Protein AF-A0A068Z1C9-F1 (afdb_monomer_lite)

Radius of gyration: 16.66 Å; chains: 1; bounding box: 35×31×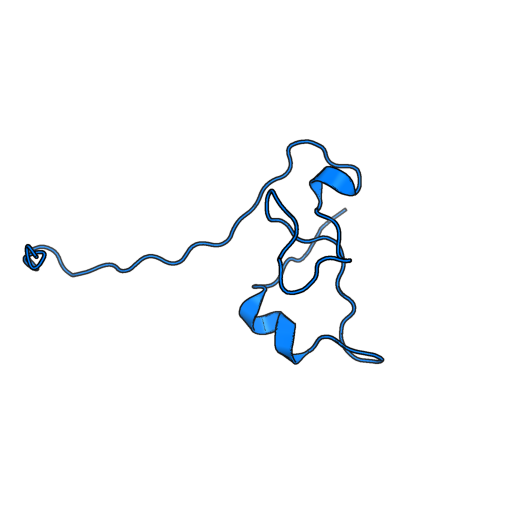48 Å

pLDDT: mean 83.07, std 10.06, range [50.88, 95.38]

Foldseek 3Di:
DDDDDDPPVVCVVQDDPPGDDDAADQAPADDPVCNPHHHPCVVPPNPGHDDDDDDDDDPPPPDDPDD

Secondary structure (DSSP, 8-state):
-------HHHHHTTBSTTSB----B-SSS--TT-TTSPBTTTTT-TT------------TTPPP---

Structure (mmCIF, N/CA/C/O backbone):
data_AF-A0A068Z1C9-F1
#
_entry.id   AF-A0A068Z1C9-F1
#
loop_
_atom_site.group_PDB
_atom_site.id
_atom_site.type_symbol
_atom_site.label_atom_id
_atom_site.label_alt_id
_atom_site.label_comp_id
_atom_site.label_asym_id
_atom_site.label_entity_id
_atom_site.label_seq_id
_atom_site.pdbx_PDB_ins_code
_atom_site.Cartn_x
_atom_site.Cartn_y
_atom_site.Cartn_z
_atom_site.occupancy
_atom_site.B_iso_or_equiv
_atom_site.auth_seq_id
_atom_site.auth_comp_id
_atom_site.auth_asym_id
_atom_site.auth_atom_id
_atom_site.pdbx_PDB_model_num
ATOM 1 N N . MET A 1 1 ? 5.763 2.335 17.456 1.00 50.88 1 MET A N 1
ATOM 2 C CA . MET A 1 1 ? 4.987 1.200 16.913 1.00 50.88 1 MET A CA 1
ATOM 3 C C . MET A 1 1 ? 5.581 0.893 15.549 1.00 50.88 1 MET A C 1
ATOM 5 O O . MET A 1 1 ? 5.606 1.790 14.720 1.00 50.88 1 MET A O 1
ATO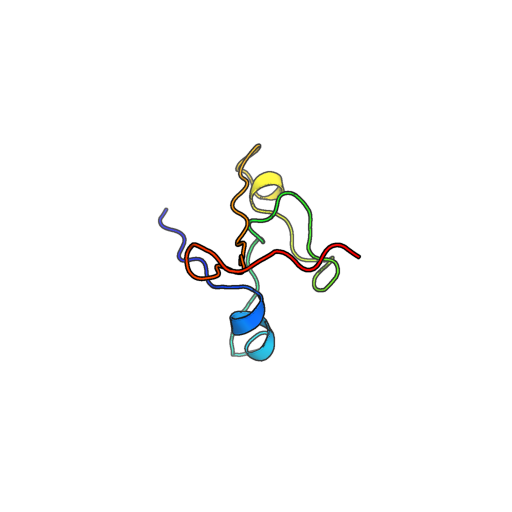M 9 N N . GLN A 1 2 ? 6.194 -0.276 15.365 1.00 56.91 2 GLN A N 1
ATOM 10 C CA . GLN A 1 2 ? 6.866 -0.626 14.110 1.00 56.91 2 GLN A CA 1
ATOM 11 C C . GLN A 1 2 ? 5.898 -1.468 13.279 1.00 56.91 2 GLN A C 1
ATOM 13 O O . GLN A 1 2 ? 5.443 -2.513 13.738 1.00 56.91 2 GLN A O 1
ATOM 18 N N . MET A 1 3 ? 5.528 -0.969 12.102 1.00 66.31 3 MET A N 1
ATOM 19 C CA . MET A 1 3 ? 4.614 -1.644 11.185 1.00 66.31 3 MET A CA 1
ATOM 20 C C . MET A 1 3 ? 5.451 -2.370 10.134 1.00 66.31 3 MET A C 1
ATOM 22 O O . MET A 1 3 ? 6.229 -1.738 9.424 1.00 66.31 3 MET A O 1
ATOM 26 N N . VAL A 1 4 ? 5.320 -3.693 10.055 1.00 70.06 4 VAL A N 1
ATOM 27 C CA . VAL A 1 4 ? 5.903 -4.479 8.963 1.00 70.06 4 VAL A CA 1
ATOM 28 C C . VAL A 1 4 ? 4.836 -4.599 7.888 1.00 70.06 4 VAL A C 1
ATOM 30 O O . VAL A 1 4 ? 3.805 -5.237 8.097 1.00 70.06 4 VAL A O 1
ATOM 33 N N . THR A 1 5 ? 5.061 -3.934 6.762 1.00 73.81 5 THR A N 1
ATOM 34 C CA . THR A 1 5 ? 4.151 -3.947 5.620 1.00 73.81 5 THR A CA 1
ATOM 35 C C . THR A 1 5 ? 4.639 -4.970 4.597 1.00 73.81 5 THR A C 1
ATOM 37 O O . THR A 1 5 ? 5.837 -5.141 4.385 1.00 73.81 5 THR A O 1
ATOM 40 N N . SER A 1 6 ? 3.703 -5.695 3.987 1.00 75.50 6 SER A N 1
ATOM 41 C CA . SER A 1 6 ? 3.981 -6.626 2.887 1.00 75.50 6 SER A CA 1
ATOM 42 C C . SER A 1 6 ? 3.444 -6.054 1.577 1.00 75.50 6 SER A C 1
ATOM 44 O O . SER A 1 6 ? 2.581 -5.176 1.592 1.00 75.50 6 SER A O 1
ATOM 46 N N . ASN A 1 7 ? 3.918 -6.577 0.442 1.00 80.31 7 ASN A N 1
ATOM 47 C CA . ASN A 1 7 ? 3.300 -6.298 -0.849 1.00 80.31 7 ASN A CA 1
ATOM 48 C C . ASN A 1 7 ? 1.902 -6.932 -0.894 1.00 80.31 7 ASN A C 1
ATOM 50 O O . ASN A 1 7 ? 1.739 -8.139 -0.694 1.00 80.31 7 ASN A O 1
ATOM 54 N N . PHE A 1 8 ? 0.908 -6.108 -1.210 1.00 78.31 8 PHE A N 1
ATOM 55 C CA . PHE A 1 8 ? -0.489 -6.485 -1.345 1.00 78.31 8 PHE A CA 1
ATOM 56 C C . PHE A 1 8 ? -0.703 -7.732 -2.219 1.00 78.31 8 PHE A C 1
ATOM 58 O O . PHE A 1 8 ? -1.382 -8.671 -1.798 1.00 78.31 8 PHE A O 1
ATOM 65 N N . ALA A 1 9 ? -0.073 -7.784 -3.398 1.00 79.06 9 ALA A N 1
ATOM 66 C CA . ALA A 1 9 ? -0.234 -8.898 -4.336 1.00 79.06 9 ALA A CA 1
ATOM 67 C C . ALA A 1 9 ? 0.244 -10.236 -3.744 1.00 79.06 9 ALA A C 1
ATOM 69 O O . ALA A 1 9 ? -0.371 -11.276 -3.968 1.00 79.06 9 ALA A O 1
ATOM 70 N N . ALA A 1 10 ? 1.313 -10.205 -2.945 1.00 80.69 10 ALA A N 1
ATOM 71 C CA . ALA A 1 10 ? 1.849 -11.393 -2.289 1.00 80.69 10 ALA A CA 1
ATOM 72 C C . ALA A 1 10 ? 1.003 -11.814 -1.076 1.00 80.69 10 ALA A C 1
ATOM 74 O O . ALA A 1 10 ? 0.816 -13.004 -0.825 1.00 80.69 10 ALA A O 1
ATOM 75 N N . ALA A 1 11 ? 0.474 -10.844 -0.325 1.00 81.12 11 ALA A N 1
ATOM 76 C CA . ALA A 1 11 ? -0.314 -11.107 0.874 1.00 81.12 11 ALA A CA 1
ATOM 77 C C . ALA A 1 11 ? -1.726 -11.634 0.564 1.00 81.12 11 ALA A C 1
ATOM 79 O O . ALA A 1 11 ? -2.269 -12.396 1.363 1.00 81.12 11 ALA A O 1
ATOM 80 N N . TYR A 1 12 ? -2.303 -11.267 -0.587 1.00 80.94 12 TYR A N 1
ATOM 81 C CA . TYR A 1 12 ? -3.689 -11.580 -0.955 1.00 80.94 12 TYR A CA 1
ATOM 82 C C . TYR A 1 12 ? -4.047 -13.066 -0.792 1.00 80.94 12 TYR A C 1
ATOM 84 O O . TYR A 1 12 ? -5.039 -13.403 -0.149 1.00 80.94 12 TYR A O 1
ATOM 92 N N . ALA A 1 13 ? -3.200 -13.967 -1.300 1.00 82.25 13 ALA A N 1
ATOM 93 C CA . ALA A 1 13 ? -3.437 -15.415 -1.268 1.00 82.25 13 ALA A CA 1
ATOM 94 C C . ALA A 1 13 ? -3.437 -16.026 0.151 1.00 82.25 13 ALA A C 1
ATOM 96 O O . ALA A 1 13 ? -3.835 -17.178 0.346 1.00 82.25 13 ALA A O 1
ATOM 97 N N . LEU A 1 14 ? -2.966 -15.276 1.146 1.00 83.25 14 LEU A N 1
ATOM 98 C CA . LEU A 1 14 ? -2.842 -15.717 2.532 1.00 83.25 14 LEU A CA 1
ATOM 99 C C . LEU A 1 14 ? -3.958 -15.168 3.431 1.00 83.25 14 LEU A C 1
ATOM 101 O O . LEU A 1 14 ? -4.016 -15.528 4.608 1.00 83.25 14 LEU A O 1
ATOM 105 N N . LEU A 1 15 ? -4.838 -14.314 2.904 1.00 82.62 15 LEU A N 1
ATOM 106 C CA . LEU A 1 15 ? -5.925 -13.719 3.673 1.00 82.62 15 LEU A CA 1
ATOM 107 C C . LEU A 1 15 ? -7.044 -14.736 3.915 1.00 82.62 15 LEU A C 1
ATOM 109 O O . LEU A 1 15 ? -7.485 -15.434 3.004 1.00 82.62 15 LEU A O 1
ATOM 113 N N . GLY A 1 16 ? -7.499 -14.827 5.165 1.00 73.62 16 GLY A N 1
ATOM 114 C CA . GLY A 1 16 ? -8.592 -15.715 5.551 1.00 73.62 16 GLY A CA 1
ATOM 115 C C . GLY A 1 16 ? -8.543 -16.152 7.018 1.00 73.62 16 GLY A C 1
ATOM 116 O O . GLY A 1 16 ? -7.556 -15.903 7.720 1.00 73.62 16 GLY A O 1
ATOM 117 N N . PRO A 1 17 ? -9.605 -16.819 7.504 1.00 70.75 17 PRO A N 1
ATOM 118 C CA . PRO A 1 17 ? -9.675 -17.301 8.879 1.00 70.75 17 PRO A CA 1
ATOM 119 C C . PRO A 1 17 ? -8.509 -18.253 9.183 1.00 70.75 17 PRO A C 1
ATOM 121 O O . PRO A 1 17 ? -8.281 -19.215 8.454 1.00 70.75 17 PRO A O 1
ATOM 124 N N . GLY A 1 18 ? -7.757 -17.982 10.254 1.00 72.50 18 GLY A N 1
ATOM 125 C CA . GLY A 1 18 ? -6.648 -18.836 10.702 1.00 72.50 18 GLY A CA 1
ATOM 126 C C . GLY A 1 18 ? -5.320 -18.675 9.946 1.00 72.50 18 GLY A C 1
ATOM 127 O O . GLY A 1 18 ? -4.383 -19.410 10.244 1.00 72.50 18 GLY A O 1
ATOM 128 N N . ARG A 1 19 ? -5.211 -17.733 8.995 1.00 80.69 19 ARG A N 1
ATOM 129 C CA . ARG A 1 19 ? -3.943 -17.383 8.323 1.00 80.69 19 ARG A CA 1
ATOM 130 C C . ARG A 1 19 ? -3.554 -15.936 8.618 1.00 80.69 19 ARG A C 1
ATOM 132 O O . ARG A 1 19 ? -3.050 -15.653 9.700 1.00 80.69 19 ARG A O 1
ATOM 139 N N . LEU A 1 20 ? -3.803 -15.018 7.684 1.00 78.88 20 LEU A N 1
ATOM 140 C CA . LEU A 1 20 ? -3.556 -13.590 7.857 1.00 78.88 20 LEU A CA 1
ATOM 141 C C . LEU A 1 20 ? -4.871 -12.810 7.910 1.00 78.88 20 LEU A C 1
ATOM 143 O O . LEU A 1 20 ? -5.801 -13.058 7.140 1.00 78.88 20 LEU A O 1
ATOM 147 N N . ARG A 1 21 ? -4.915 -11.823 8.808 1.00 76.75 21 ARG A N 1
ATOM 148 C CA . ARG A 1 21 ? -5.958 -10.796 8.864 1.00 76.75 21 ARG A CA 1
ATOM 149 C C . ARG A 1 21 ? -5.413 -9.510 8.255 1.00 76.75 21 ARG A C 1
ATOM 151 O O . ARG A 1 21 ? -4.341 -9.056 8.648 1.00 76.75 21 ARG A O 1
ATOM 158 N N . ALA A 1 22 ? -6.175 -8.907 7.349 1.00 74.81 22 ALA A N 1
ATOM 159 C CA . ALA A 1 22 ? -5.862 -7.580 6.842 1.00 74.81 22 ALA A CA 1
ATOM 160 C C . ALA A 1 22 ? -6.021 -6.529 7.960 1.00 74.81 22 ALA A C 1
ATOM 162 O O . ALA A 1 22 ? -7.066 -6.443 8.611 1.00 74.81 22 ALA A O 1
ATOM 163 N N . LEU A 1 23 ? -4.950 -5.772 8.197 1.00 83.25 23 LEU A N 1
ATOM 164 C CA . LEU A 1 23 ? -4.937 -4.502 8.932 1.00 83.25 23 LEU A CA 1
ATOM 165 C C . LEU A 1 23 ? -5.201 -3.356 7.922 1.00 83.25 23 LEU A C 1
ATOM 167 O O . LEU A 1 23 ? -5.675 -3.661 6.831 1.00 83.25 2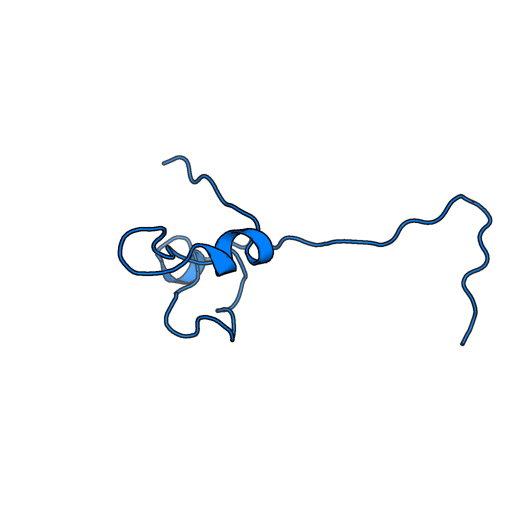3 LEU A O 1
ATOM 171 N N . PRO A 1 24 ? -4.935 -2.067 8.210 1.00 89.81 24 PRO A N 1
ATOM 172 C CA . PRO A 1 24 ? -5.140 -1.011 7.223 1.00 89.81 24 PRO A CA 1
ATOM 173 C C . PRO A 1 24 ? -4.198 -1.108 6.015 1.00 89.81 24 PRO A C 1
ATOM 175 O O . PRO A 1 24 ? -3.021 -1.451 6.163 1.00 89.81 24 PRO A O 1
ATOM 178 N N . VAL A 1 25 ? -4.703 -0.751 4.832 1.00 90.94 25 VAL A N 1
ATOM 179 C CA . VAL A 1 25 ? -3.879 -0.581 3.624 1.00 90.94 25 VAL A CA 1
ATOM 180 C C . VAL A 1 25 ? -3.111 0.740 3.672 1.00 90.94 25 VAL A C 1
ATOM 182 O O . VAL A 1 25 ? -3.551 1.707 4.296 1.00 90.94 25 VAL A O 1
ATOM 185 N N . THR A 1 26 ? -1.950 0.791 3.022 1.00 91.44 26 THR A N 1
ATOM 186 C CA . THR A 1 26 ? -1.059 1.963 3.039 1.00 91.44 26 THR A CA 1
ATOM 187 C C . THR A 1 26 ? -1.303 2.947 1.898 1.00 91.44 26 THR A C 1
ATOM 189 O O . THR A 1 26 ? -0.747 4.045 1.921 1.00 91.44 26 THR A O 1
ATOM 192 N N . ASP A 1 27 ? -2.129 2.570 0.921 1.00 90.06 27 ASP A N 1
ATOM 193 C CA . ASP A 1 27 ? -2.546 3.443 -0.170 1.00 90.06 27 ASP A CA 1
ATOM 194 C C . ASP A 1 27 ? -3.396 4.612 0.343 1.00 90.06 27 ASP A C 1
ATOM 196 O O . ASP A 1 27 ? -4.051 4.541 1.388 1.00 90.06 27 ASP A O 1
ATOM 200 N N . LYS A 1 28 ? -3.434 5.691 -0.443 1.00 93.38 28 LYS A N 1
ATOM 201 C CA . LYS A 1 28 ? -4.246 6.881 -0.153 1.00 93.38 28 LYS A CA 1
ATOM 202 C C . LYS A 1 28 ? -5.746 6.596 -0.087 1.00 93.38 28 LYS A C 1
ATOM 204 O O . LYS A 1 28 ? -6.492 7.326 0.562 1.00 93.38 28 LYS A O 1
ATOM 209 N N . GLN A 1 29 ? -6.193 5.573 -0.806 1.00 93.38 29 GLN A N 1
ATOM 210 C CA . GLN A 1 29 ? -7.588 5.167 -0.925 1.00 93.38 29 GLN A CA 1
ATOM 211 C C . GLN A 1 29 ? -7.702 3.674 -0.636 1.00 93.38 29 GLN A C 1
ATOM 213 O O . GLN A 1 29 ? -6.739 2.923 -0.786 1.00 93.38 29 GLN A O 1
ATOM 218 N N . ARG A 1 30 ? -8.895 3.234 -0.233 1.00 93.25 30 ARG A N 1
ATOM 219 C CA . ARG A 1 30 ? -9.165 1.811 -0.023 1.00 93.25 30 ARG A CA 1
ATOM 220 C C . ARG A 1 30 ? -9.000 1.039 -1.327 1.00 93.25 30 ARG A C 1
ATOM 222 O O . ARG A 1 30 ? -9.396 1.505 -2.393 1.00 93.25 30 ARG A O 1
ATOM 229 N N . SER A 1 31 ? -8.469 -0.173 -1.224 1.00 87.31 31 SER A N 1
ATOM 230 C CA . SER A 1 31 ? -8.404 -1.082 -2.364 1.00 87.31 31 SER A CA 1
ATOM 231 C C . SER A 1 31 ? -9.806 -1.571 -2.727 1.00 87.31 31 SER A C 1
ATOM 233 O O . SER A 1 31 ? -10.551 -2.033 -1.863 1.00 87.31 31 SER A O 1
ATOM 235 N N . ALA A 1 32 ? -10.147 -1.556 -4.018 1.00 88.12 32 ALA A N 1
ATOM 236 C CA . ALA A 1 32 ? -11.407 -2.113 -4.516 1.00 88.12 32 ALA A CA 1
ATOM 237 C C . ALA A 1 32 ? -11.555 -3.619 -4.221 1.00 88.12 32 ALA A C 1
ATOM 239 O O . ALA A 1 32 ? -12.667 -4.135 -4.169 1.00 88.12 32 ALA A O 1
ATOM 240 N N . GLN A 1 33 ? -10.442 -4.327 -4.006 1.00 83.56 33 GLN A N 1
ATOM 241 C CA . GLN A 1 33 ? -10.441 -5.749 -3.653 1.00 83.56 33 GLN A CA 1
ATOM 242 C C . GLN A 1 33 ? -10.753 -5.994 -2.167 1.00 83.56 33 GLN A C 1
ATOM 244 O O . GLN A 1 33 ? -11.128 -7.109 -1.813 1.00 83.56 33 GLN A O 1
ATOM 249 N N . PHE A 1 34 ? -10.628 -4.970 -1.314 1.00 82.88 34 PHE A N 1
ATOM 250 C CA . PHE A 1 34 ? -10.990 -5.011 0.107 1.00 82.88 34 PHE A CA 1
ATOM 251 C C . PHE A 1 34 ? -11.666 -3.704 0.537 1.00 82.88 34 PHE A C 1
ATOM 253 O O . PHE A 1 34 ? -11.081 -2.923 1.291 1.00 82.88 34 PHE A O 1
ATOM 260 N N . PRO A 1 35 ? -12.906 -3.456 0.090 1.00 87.94 35 PRO A N 1
ATOM 261 C CA . PRO A 1 35 ? -13.606 -2.206 0.385 1.00 87.94 35 PRO A CA 1
ATOM 262 C C . PRO A 1 35 ? -13.837 -1.992 1.891 1.00 87.94 35 PRO A C 1
ATOM 264 O O . PRO A 1 35 ? -13.908 -0.853 2.358 1.00 87.94 35 PRO A O 1
ATOM 267 N N . ASP A 1 36 ? -13.892 -3.075 2.669 1.00 89.00 36 ASP A N 1
ATOM 268 C CA . ASP A 1 36 ? -14.106 -3.032 4.119 1.00 89.00 36 ASP A CA 1
ATOM 269 C C . ASP A 1 36 ? -12.831 -2.722 4.916 1.00 89.00 36 ASP A C 1
ATOM 271 O O . ASP A 1 36 ? -12.905 -2.371 6.096 1.00 89.00 36 ASP A O 1
ATOM 275 N N . VAL A 1 37 ? -11.656 -2.830 4.292 1.00 90.69 37 VAL A N 1
ATOM 276 C CA . VAL A 1 37 ? -10.373 -2.572 4.948 1.00 90.69 37 VAL A CA 1
ATOM 277 C C . VAL A 1 37 ? -10.039 -1.076 4.844 1.00 90.69 37 VAL A C 1
ATOM 279 O O . VAL A 1 37 ? -9.954 -0.553 3.732 1.00 90.69 37 VAL A O 1
ATOM 282 N N . PRO A 1 38 ? -9.848 -0.364 5.973 1.00 93.94 38 PRO A N 1
ATOM 283 C CA . PRO A 1 38 ? -9.557 1.068 5.963 1.00 93.94 38 PRO A CA 1
ATOM 284 C C . PRO A 1 38 ? -8.134 1.369 5.491 1.00 93.94 38 PRO A C 1
ATOM 286 O O . PRO A 1 38 ? -7.267 0.492 5.470 1.00 93.94 38 PRO A O 1
ATOM 289 N N . THR A 1 39 ? -7.867 2.633 5.175 1.00 94.38 39 THR A N 1
ATOM 290 C CA . THR A 1 39 ? -6.489 3.112 4.984 1.00 94.38 39 THR A CA 1
ATOM 291 C C . THR A 1 39 ? -5.819 3.404 6.329 1.00 94.38 39 THR A C 1
ATOM 293 O O . THR A 1 39 ? -6.482 3.596 7.356 1.00 94.38 39 THR A O 1
ATOM 296 N N . VAL A 1 40 ? -4.487 3.479 6.351 1.00 93.88 40 VAL A N 1
ATOM 297 C CA . VAL A 1 40 ? -3.747 3.964 7.531 1.00 93.88 40 VAL A CA 1
ATOM 298 C C . VAL A 1 40 ? -4.159 5.403 7.880 1.00 93.88 40 VAL A C 1
ATOM 300 O O . VAL A 1 40 ? -4.305 5.726 9.061 1.00 93.88 40 VAL A O 1
ATOM 303 N N . ALA A 1 41 ? -4.435 6.237 6.872 1.00 95.00 41 ALA A N 1
ATOM 304 C CA . ALA A 1 41 ? -4.914 7.603 7.072 1.00 95.00 41 ALA A CA 1
ATOM 305 C C . ALA A 1 41 ? -6.263 7.665 7.805 1.00 95.00 41 ALA A C 1
ATOM 307 O O . ALA A 1 41 ? -6.429 8.474 8.718 1.00 95.00 41 ALA A O 1
ATOM 308 N N . GLU A 1 42 ? -7.195 6.772 7.468 1.00 95.38 42 GLU A N 1
ATOM 309 C CA . GLU A 1 42 ? -8.485 6.625 8.158 1.00 95.38 42 GLU A CA 1
ATOM 310 C C . GLU A 1 42 ? -8.343 6.018 9.565 1.00 95.38 42 GLU A C 1
ATOM 312 O O . GLU A 1 42 ? -9.200 6.223 10.421 1.00 95.38 42 GLU A O 1
ATOM 317 N N . SER A 1 43 ? -7.256 5.283 9.816 1.00 92.75 43 SER A N 1
ATOM 318 C CA . SER A 1 43 ? -7.038 4.510 11.048 1.00 92.75 43 SER A CA 1
ATOM 319 C C . SER A 1 43 ? -6.267 5.268 12.134 1.00 92.75 43 SER A C 1
ATOM 321 O O . SER A 1 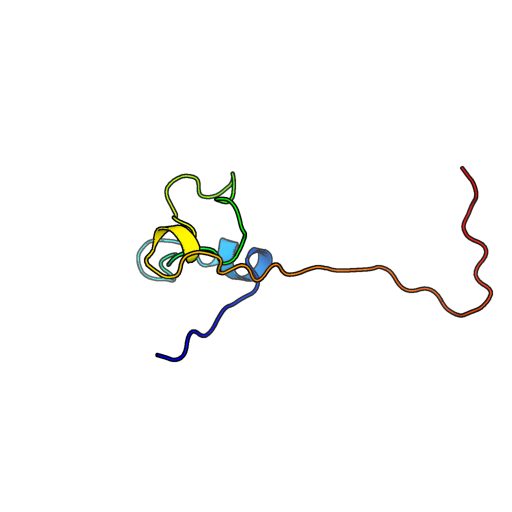43 ? -5.831 4.662 13.113 1.00 92.75 43 SER A O 1
ATOM 323 N N . GLY A 1 44 ? -6.101 6.585 11.982 1.00 91.69 44 GLY A N 1
ATOM 324 C CA . GLY A 1 44 ? -5.522 7.450 13.014 1.00 91.69 44 GLY A CA 1
ATOM 325 C C . GLY A 1 44 ? -4.182 8.092 12.664 1.00 91.69 44 GLY A C 1
ATOM 326 O O . GLY A 1 44 ? -3.583 8.713 13.540 1.00 91.69 44 GLY A O 1
ATOM 327 N N . LEU A 1 45 ? -3.722 7.998 11.410 1.00 92.94 45 LEU A N 1
ATOM 328 C CA . LEU A 1 45 ? -2.527 8.712 10.945 1.00 92.94 45 LEU A CA 1
ATOM 329 C C . LEU A 1 45 ? -2.812 9.545 9.678 1.00 92.94 45 LEU A C 1
ATOM 331 O O . LEU A 1 45 ? -2.392 9.165 8.583 1.00 92.94 45 LEU A O 1
ATOM 335 N N . PRO A 1 46 ? -3.540 10.674 9.799 1.00 93.88 46 PRO A N 1
ATOM 336 C CA . PRO A 1 46 ? -3.934 11.497 8.657 1.00 93.88 46 PRO A CA 1
ATOM 337 C C . PRO A 1 46 ? -2.748 11.898 7.772 1.00 93.88 46 PRO A C 1
ATOM 339 O O . PRO A 1 46 ? -1.687 12.267 8.269 1.00 93.88 46 PRO A O 1
ATOM 342 N N . GLY A 1 47 ? -2.941 11.846 6.452 1.00 91.81 47 GLY A N 1
ATOM 343 C CA . GLY A 1 47 ? -1.906 12.182 5.468 1.00 91.81 47 GLY A CA 1
ATOM 344 C C . GLY A 1 47 ? -0.874 11.080 5.213 1.00 91.81 47 GLY A C 1
ATOM 345 O O . GLY A 1 47 ? -0.009 11.267 4.363 1.00 91.81 47 GLY A O 1
ATOM 346 N N . PHE A 1 48 ? -0.960 9.937 5.903 1.00 92.44 48 PHE A N 1
ATOM 347 C CA . PHE A 1 48 ? -0.120 8.786 5.593 1.00 92.44 48 PHE A CA 1
ATOM 348 C C . PHE A 1 48 ? -0.456 8.213 4.214 1.00 92.44 48 PHE A C 1
ATOM 350 O O . PHE A 1 48 ? -1.608 7.882 3.930 1.00 92.44 48 PHE A O 1
ATOM 357 N N . GLU A 1 49 ? 0.578 8.034 3.401 1.00 91.94 49 GLU A N 1
ATOM 358 C CA . GLU A 1 49 ? 0.522 7.359 2.113 1.00 91.94 49 GLU A CA 1
ATOM 359 C C . GLU A 1 49 ? 1.864 6.663 1.880 1.00 91.94 49 GLU A C 1
ATOM 361 O O . GLU A 1 49 ? 2.929 7.263 2.041 1.00 91.94 49 GLU A O 1
ATOM 366 N N . ASN A 1 50 ? 1.812 5.383 1.530 1.00 89.06 50 ASN A N 1
ATOM 367 C CA . ASN A 1 50 ? 2.973 4.623 1.090 1.00 89.06 50 ASN A CA 1
ATOM 368 C C . ASN A 1 50 ? 2.508 3.587 0.068 1.00 89.06 50 ASN A C 1
ATOM 370 O O . ASN A 1 50 ? 2.047 2.503 0.441 1.00 89.06 50 ASN A O 1
ATOM 374 N N . ASN A 1 51 ? 2.593 3.949 -1.209 1.00 85.38 51 ASN A N 1
ATOM 375 C CA . ASN A 1 51 ? 2.222 3.080 -2.314 1.00 85.38 51 ASN A CA 1
ATOM 376 C C . ASN A 1 51 ? 3.459 2.388 -2.905 1.00 85.38 51 ASN A C 1
ATOM 378 O O . ASN A 1 51 ? 4.531 2.972 -3.067 1.00 85.38 51 ASN A O 1
ATOM 382 N N . GLY A 1 52 ? 3.307 1.104 -3.223 1.00 82.81 52 GLY A N 1
ATOM 383 C CA . GLY A 1 52 ? 4.317 0.359 -3.964 1.00 82.81 52 GLY A CA 1
ATOM 384 C C . GLY A 1 52 ? 4.137 0.586 -5.459 1.00 82.81 52 GLY A C 1
ATOM 385 O O . GLY A 1 52 ? 3.028 0.451 -5.970 1.00 82.81 52 GLY A O 1
ATOM 386 N N . TRP A 1 53 ? 5.220 0.885 -6.168 1.00 82.25 53 TRP A N 1
ATOM 387 C CA . TRP A 1 53 ? 5.228 0.963 -7.625 1.00 82.25 53 TRP A CA 1
ATOM 388 C C . TRP A 1 53 ? 6.239 -0.019 -8.209 1.00 82.25 53 TRP A C 1
ATOM 390 O O . TRP A 1 53 ? 7.216 -0.404 -7.565 1.00 82.25 53 TRP A O 1
ATOM 400 N N . PHE A 1 54 ? 5.981 -0.421 -9.447 1.00 84.75 54 PHE A N 1
ATOM 401 C CA . PHE A 1 54 ? 6.907 -1.173 -10.279 1.00 84.75 54 PHE A CA 1
ATOM 402 C C . PHE A 1 54 ? 7.091 -0.387 -11.566 1.00 84.75 54 PHE A C 1
ATOM 404 O O . PHE A 1 54 ? 6.115 0.129 -12.107 1.00 84.75 54 PHE A O 1
ATOM 411 N N . ASP A 1 55 ? 8.326 -0.300 -12.040 1.00 86.25 55 ASP A N 1
ATOM 412 C CA . ASP A 1 55 ? 8.644 0.368 -13.296 1.00 86.25 55 ASP A 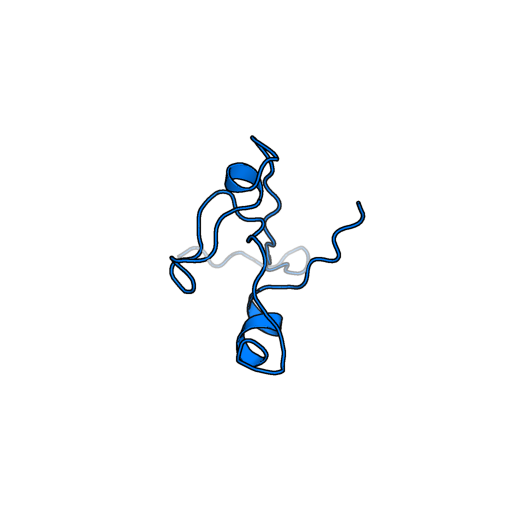CA 1
ATOM 413 C C . ASP A 1 55 ? 9.467 -0.561 -14.181 1.00 86.25 55 ASP A C 1
ATOM 415 O O . ASP A 1 55 ? 10.143 -1.481 -13.701 1.00 86.25 55 ASP A O 1
ATOM 419 N N . ALA A 1 56 ? 9.381 -0.330 -15.483 1.00 88.31 56 ALA A N 1
ATOM 420 C CA . ALA A 1 56 ? 10.126 -1.068 -16.481 1.00 88.31 56 ALA A CA 1
ATOM 421 C C . ALA A 1 56 ? 11.343 -0.244 -16.908 1.00 88.31 56 ALA A C 1
ATOM 423 O O . ALA A 1 56 ? 11.221 0.869 -17.411 1.00 8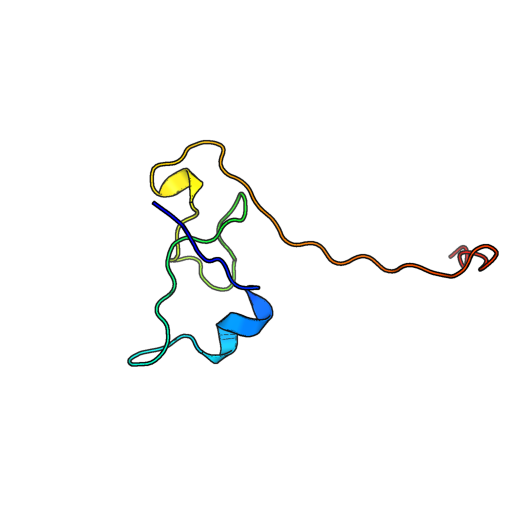8.31 56 ALA A O 1
ATOM 424 N N . LEU A 1 57 ? 12.533 -0.815 -16.740 1.00 86.56 57 LEU A N 1
ATOM 425 C CA . LEU A 1 57 ? 13.794 -0.192 -17.132 1.00 86.56 57 LEU A CA 1
ATOM 426 C C . LEU A 1 57 ? 14.382 -0.951 -18.321 1.00 86.56 57 LEU A C 1
ATOM 428 O O . LEU A 1 57 ? 14.415 -2.183 -18.327 1.00 86.56 57 LEU A O 1
ATOM 432 N N . ALA A 1 58 ? 14.877 -0.215 -19.313 1.00 88.00 58 ALA A N 1
ATOM 433 C CA . ALA A 1 58 ? 15.605 -0.765 -20.449 1.00 88.00 58 ALA A CA 1
ATOM 434 C C . ALA A 1 58 ? 17.065 -0.275 -20.437 1.00 88.00 58 ALA A C 1
ATOM 436 O O . ALA A 1 58 ? 17.344 0.802 -19.901 1.00 88.00 58 ALA A O 1
ATOM 437 N N . PRO A 1 59 ? 18.012 -1.029 -21.028 1.00 89.06 59 PRO A N 1
ATOM 438 C CA . PRO A 1 59 ? 19.375 -0.549 -21.233 1.00 89.06 59 PRO A CA 1
ATOM 439 C C . PRO A 1 59 ? 19.409 0.783 -21.991 1.00 89.06 59 PRO A C 1
ATOM 441 O O . PRO A 1 59 ? 18.556 1.058 -22.839 1.00 89.06 59 PRO A O 1
ATOM 444 N N . ALA A 1 60 ? 20.437 1.593 -21.730 1.00 87.81 60 ALA A N 1
ATOM 445 C CA . ALA A 1 60 ? 20.654 2.829 -22.473 1.00 87.81 60 ALA A CA 1
ATOM 446 C C . ALA A 1 60 ? 20.740 2.543 -23.986 1.00 87.81 60 ALA A C 1
ATOM 448 O O . ALA A 1 60 ? 21.484 1.661 -24.412 1.00 87.81 60 ALA A O 1
ATOM 449 N N . GLY A 1 61 ? 19.977 3.289 -24.792 1.00 85.88 61 GLY A N 1
ATOM 450 C CA . GLY A 1 61 ? 19.952 3.156 -26.255 1.00 85.88 61 GLY A CA 1
ATOM 451 C C . GLY A 1 61 ? 18.833 2.276 -26.824 1.00 85.88 61 GLY A C 1
ATOM 452 O O . GLY A 1 61 ? 18.708 2.199 -28.046 1.00 85.88 61 GLY A O 1
ATOM 453 N N . VAL A 1 62 ? 17.990 1.653 -25.990 1.00 84.88 62 VAL A N 1
ATOM 454 C CA . VAL A 1 62 ? 16.744 1.037 -26.475 1.00 84.88 62 VAL A CA 1
ATOM 455 C C . VAL A 1 62 ? 15.804 2.142 -26.960 1.00 84.88 62 VAL A C 1
ATOM 457 O O . VAL A 1 62 ? 15.400 3.009 -26.187 1.00 84.88 62 VAL A O 1
ATOM 460 N N . ALA A 1 63 ? 15.469 2.124 -28.251 1.00 80.12 63 ALA A N 1
ATOM 461 C CA . ALA A 1 63 ? 14.476 3.032 -28.807 1.00 80.12 63 ALA A CA 1
ATOM 462 C C . ALA A 1 63 ? 13.105 2.718 -28.193 1.00 80.12 63 ALA A C 1
ATOM 464 O O . ALA A 1 63 ? 12.647 1.575 -28.240 1.00 80.12 63 ALA A O 1
ATOM 465 N N . VAL A 1 64 ? 12.440 3.730 -27.633 1.00 79.06 64 VAL A N 1
ATOM 466 C CA . VAL A 1 64 ? 11.027 3.607 -27.270 1.00 79.06 64 VAL A CA 1
ATOM 467 C C . VAL A 1 64 ? 10.267 3.456 -28.581 1.00 79.06 64 VAL A C 1
ATOM 469 O O . VAL A 1 64 ? 10.353 4.333 -29.441 1.00 79.06 64 VAL A O 1
ATOM 472 N N . ALA A 1 65 ? 9.585 2.326 -28.772 1.00 69.06 65 ALA A N 1
ATOM 473 C CA . ALA A 1 65 ? 8.716 2.149 -29.926 1.00 69.06 65 ALA A CA 1
ATOM 474 C C . ALA A 1 65 ? 7.646 3.249 -29.873 1.00 69.06 65 ALA A C 1
ATOM 476 O O . ALA A 1 65 ? 6.782 3.233 -28.999 1.00 69.06 65 ALA A O 1
ATOM 477 N N . ALA A 1 66 ? 7.761 4.239 -30.758 1.00 60.50 66 ALA A N 1
ATOM 478 C CA . ALA A 1 66 ? 6.750 5.268 -30.924 1.00 60.50 66 ALA A CA 1
ATOM 479 C C . ALA A 1 66 ? 5.527 4.602 -31.565 1.00 60.50 66 ALA A C 1
ATOM 481 O O . ALA A 1 66 ? 5.588 4.188 -32.724 1.00 60.50 66 ALA A O 1
ATOM 482 N N . GLY A 1 67 ? 4.478 4.418 -30.765 1.00 51.12 67 GLY A N 1
ATOM 483 C CA . GLY A 1 67 ? 3.132 4.113 -31.247 1.00 51.12 67 GLY A CA 1
ATOM 484 C C . GLY A 1 67 ? 2.440 5.374 -31.730 1.00 51.12 67 GLY A C 1
ATOM 485 O O . GLY A 1 67 ? 2.644 6.426 -31.082 1.00 51.12 67 GLY A O 1
#

Sequence (67 aa):
MQMVTSNFAAAYALLGPGRLRALPVTDKQRSAQFPDVPTVAESGLPGFENNGWFDALAPAGVAVAAG